Protein AF-A0A0F2NMW8-F1 (afdb_monomer)

Sequence (170 aa):
MRCPVLYQWEIFIDGELPPDRKMQMESHLRDCPSCSRLAAGLGKETELFSLSLAFTPVPPDLAVVISKRLAGARGGECLFGFFLAALGFAGMLGGLSEGWWPLFEKLRNIIQLFVGSDFALQFALSFYDLVLKLSDAAMTRDPVSPALAVLAVCVLWTQLKLQRGGRTYV

pLDDT: mean 72.0, std 15.82, range [35.34, 95.81]

Solvent-accessible surface area (backbone atoms only — not comparable to full-atom values): 10104 Å² total; pe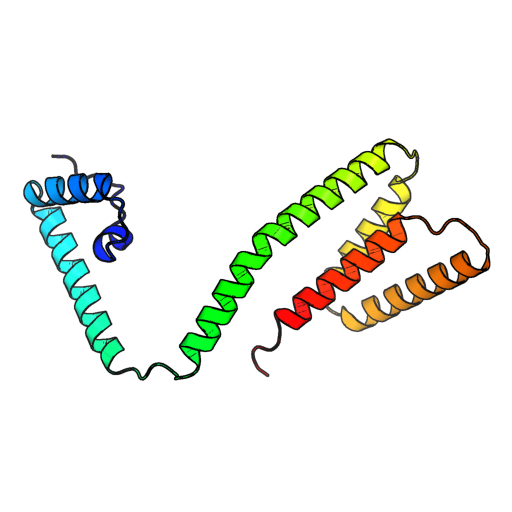r-residue (Å²): 133,84,79,74,91,79,70,61,55,68,43,52,74,74,63,70,45,57,70,74,59,42,54,53,49,55,52,47,38,75,76,30,70,69,58,35,53,49,52,53,50,53,51,50,52,53,50,52,49,52,60,63,49,69,76,54,84,75,62,87,60,49,64,59,53,51,51,53,49,55,57,52,55,68,54,46,61,61,53,51,51,51,50,54,51,52,50,51,52,51,51,58,57,52,76,75,48,96,73,54,68,71,54,53,54,53,50,49,54,52,58,59,57,70,77,48,96,65,51,71,63,55,48,52,53,52,50,49,54,49,51,50,54,52,52,51,33,61,71,70,69,50,83,71,56,68,66,58,58,51,50,52,50,54,53,54,47,53,52,54,51,47,64,75,71,62,84,79,81,133

Foldseek 3Di:
DDDDPDDPLVCLLVVNDPPVVVVVLVVVLVVDVVVVVVSVVVNVVVVVVCVVCVPPDDPPCVVVVVVVVVVVVVVVVVVVVVVVVVVVVVVVVVVVDDDCVVVVVVVVVVVVVCVDDPHPVVVVVVVVVLVVVVVVCVVVVNPPPVVSVVVVVVVVVVVVVCVVVDDDDD

Structure (mmCIF, N/CA/C/O backbone):
data_AF-A0A0F2NMW8-F1
#
_entry.id   AF-A0A0F2NMW8-F1
#
loop_
_atom_site.group_PDB
_atom_site.id
_atom_site.type_symbol
_atom_site.label_atom_id
_atom_site.label_alt_id
_atom_site.label_comp_id
_atom_site.label_asym_id
_atom_site.label_entity_id
_atom_site.label_seq_id
_atom_site.pdbx_PDB_ins_code
_atom_site.Cartn_x
_atom_site.Cartn_y
_atom_site.Cartn_z
_atom_site.occupancy
_atom_site.B_iso_or_equiv
_atom_site.auth_seq_id
_atom_site.auth_comp_id
_atom_site.auth_asym_id
_atom_site.auth_atom_id
_atom_site.pdbx_PDB_model_num
ATOM 1 N N . MET A 1 1 ? -31.605 9.527 10.996 1.00 60.56 1 MET A N 1
ATOM 2 C CA . MET A 1 1 ? -30.448 9.879 10.141 1.00 60.56 1 MET A CA 1
ATOM 3 C C . MET A 1 1 ? -30.041 8.647 9.345 1.00 60.56 1 MET A C 1
ATOM 5 O O . MET A 1 1 ? -30.049 7.564 9.916 1.00 60.56 1 MET A O 1
ATOM 9 N N . ARG A 1 2 ? -29.766 8.766 8.040 1.00 74.69 2 ARG A N 1
ATOM 10 C CA . ARG A 1 2 ? -29.255 7.635 7.244 1.00 74.69 2 ARG A CA 1
ATOM 11 C C . ARG A 1 2 ? -27.754 7.512 7.496 1.00 74.69 2 ARG A C 1
ATOM 13 O O . ARG A 1 2 ? -27.051 8.506 7.347 1.00 74.69 2 ARG A O 1
ATOM 20 N N . CYS A 1 3 ? -27.290 6.327 7.891 1.00 82.00 3 CYS A N 1
ATOM 21 C CA . CYS A 1 3 ? -25.860 6.047 7.993 1.00 82.00 3 CYS A CA 1
ATOM 22 C C . CYS A 1 3 ? -25.277 6.027 6.569 1.00 82.00 3 CYS A C 1
ATOM 24 O O . CYS A 1 3 ? -25.800 5.298 5.721 1.00 82.00 3 CYS A O 1
ATOM 26 N N . PRO A 1 4 ? -24.252 6.830 6.264 1.00 70.50 4 PRO A N 1
ATOM 27 C CA . PRO A 1 4 ? -23.560 6.774 4.986 1.00 70.50 4 PRO A CA 1
ATOM 28 C C . PRO A 1 4 ? -22.915 5.404 4.796 1.00 70.50 4 PRO A C 1
ATOM 30 O O . 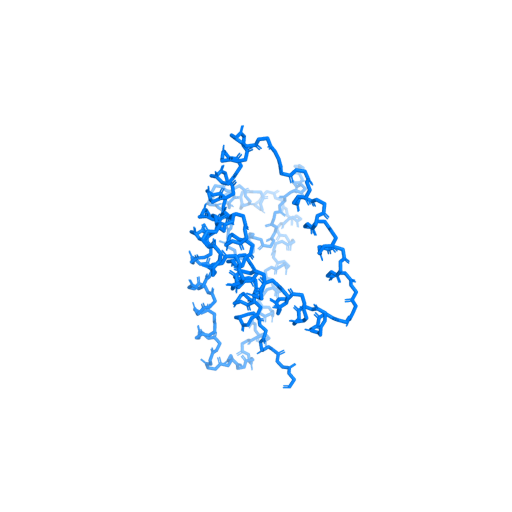PRO A 1 4 ? -22.157 4.935 5.638 1.00 70.50 4 PRO A O 1
ATOM 33 N N . VAL A 1 5 ? -23.205 4.772 3.662 1.00 70.31 5 VAL A N 1
ATOM 34 C CA . VAL A 1 5 ? -22.669 3.449 3.293 1.00 70.31 5 VAL A CA 1
ATOM 35 C C . VAL A 1 5 ? -21.157 3.509 2.991 1.00 70.31 5 VAL A C 1
ATOM 37 O O . VAL A 1 5 ? -20.495 2.484 2.928 1.00 70.31 5 VAL A O 1
ATOM 40 N N . LEU A 1 6 ? -20.593 4.713 2.825 1.00 66.00 6 LEU A N 1
ATOM 41 C CA . LEU A 1 6 ? -19.259 4.963 2.257 1.00 66.00 6 LEU A CA 1
ATOM 42 C C . LEU A 1 6 ? -18.220 5.470 3.262 1.00 66.00 6 LEU A C 1
ATOM 44 O O . LEU A 1 6 ? -17.261 6.144 2.883 1.00 66.00 6 LEU A O 1
ATOM 48 N N . TYR A 1 7 ? -18.395 5.188 4.547 1.00 70.75 7 TYR A N 1
ATOM 49 C CA . TYR A 1 7 ? -17.369 5.561 5.505 1.00 70.75 7 TYR A CA 1
ATOM 50 C C . TYR A 1 7 ? -16.180 4.602 5.421 1.00 70.75 7 TYR A C 1
ATOM 52 O O . TYR A 1 7 ? -16.288 3.414 5.710 1.00 70.75 7 TYR A O 1
ATOM 60 N N . GLN A 1 8 ? -15.047 5.151 4.977 1.00 87.00 8 GLN A N 1
ATOM 61 C CA . GLN A 1 8 ? -13.734 4.509 4.954 1.00 87.00 8 GLN A CA 1
ATOM 62 C C . GLN A 1 8 ? -13.223 4.380 6.396 1.00 87.00 8 GLN A C 1
ATOM 64 O O . GLN A 1 8 ? -12.379 5.159 6.834 1.00 87.00 8 GLN A O 1
ATOM 69 N N . TRP A 1 9 ? -13.816 3.457 7.159 1.00 89.56 9 TRP A N 1
ATOM 70 C CA . TRP A 1 9 ? -13.549 3.286 8.588 1.00 89.56 9 TRP A CA 1
ATOM 71 C C . TRP A 1 9 ? -12.073 3.037 8.876 1.00 89.56 9 TRP A C 1
ATOM 73 O O . TRP A 1 9 ? -11.543 3.673 9.774 1.00 89.56 9 TRP A O 1
ATOM 83 N N . GLU A 1 10 ? -11.415 2.203 8.073 1.00 88.62 10 GLU A N 1
ATOM 84 C CA . GLU A 1 10 ? -9.975 1.920 8.165 1.00 88.62 10 GLU A CA 1
ATOM 85 C C . GLU A 1 10 ? -9.160 3.224 8.152 1.00 88.62 10 GLU A C 1
ATOM 87 O O . GLU A 1 10 ? -8.490 3.560 9.120 1.00 88.62 10 GLU A O 1
ATOM 92 N N . ILE A 1 11 ? -9.373 4.057 7.130 1.00 91.31 11 ILE A N 1
ATOM 93 C CA . ILE A 1 11 ? -8.674 5.339 6.942 1.00 91.31 11 ILE A CA 1
ATOM 94 C C . ILE A 1 11 ? -8.985 6.336 8.073 1.00 91.31 11 ILE A C 1
ATOM 96 O O . ILE A 1 11 ? -8.141 7.145 8.459 1.00 91.31 11 ILE A O 1
ATOM 100 N N . PHE A 1 12 ? -10.207 6.313 8.614 1.00 92.62 12 PHE A N 1
ATOM 101 C CA . PHE A 1 12 ? -10.570 7.155 9.755 1.00 92.62 12 PHE A CA 1
ATOM 102 C C . PHE A 1 12 ? -9.888 6.706 11.052 1.00 92.62 12 PHE A C 1
ATOM 104 O O . PHE A 1 12 ? -9.382 7.558 11.782 1.00 92.62 12 PHE A O 1
ATOM 111 N N . ILE A 1 13 ? -9.866 5.401 11.327 1.00 93.31 13 ILE A N 1
ATOM 112 C CA . ILE A 1 13 ? -9.247 4.820 12.525 1.00 93.31 13 ILE A CA 1
ATOM 113 C C . ILE A 1 13 ? -7.724 4.992 12.486 1.00 93.31 13 ILE A C 1
ATOM 115 O O . ILE A 1 13 ? -7.138 5.349 13.506 1.00 93.31 13 ILE A O 1
ATOM 119 N N . ASP A 1 14 ? -7.109 4.866 11.309 1.00 91.38 14 ASP A N 1
ATOM 120 C CA . ASP A 1 14 ? -5.672 5.091 11.100 1.00 91.38 14 ASP A CA 1
ATOM 121 C C . ASP A 1 14 ? -5.286 6.585 11.134 1.00 91.38 14 ASP A C 1
ATOM 123 O O . ASP A 1 14 ? -4.108 6.941 11.139 1.00 91.38 14 ASP A O 1
ATOM 127 N N . GLY A 1 15 ? -6.271 7.491 11.188 1.00 92.94 15 GLY A N 1
ATOM 128 C CA . GLY A 1 15 ? -6.045 8.936 11.245 1.00 92.94 15 GLY A CA 1
ATOM 129 C C . GLY A 1 15 ? -5.605 9.562 9.916 1.00 92.94 15 GLY A C 1
ATOM 130 O O . GLY A 1 15 ? -5.199 10.723 9.897 1.00 92.94 15 GLY A O 1
ATOM 131 N N . GLU A 1 16 ? -5.725 8.831 8.809 1.00 94.38 16 GLU A N 1
ATOM 132 C CA . GLU A 1 16 ? -5.317 9.250 7.462 1.00 94.38 16 GLU A CA 1
ATOM 133 C C . GLU A 1 16 ? -6.412 10.024 6.707 1.00 94.38 16 GLU A C 1
ATOM 135 O O . GLU A 1 16 ? -6.221 10.489 5.580 1.00 94.38 16 GLU A O 1
ATOM 140 N N . LEU A 1 17 ? -7.589 10.182 7.316 1.00 93.00 17 LEU A N 1
ATOM 141 C CA . LEU A 1 17 ? -8.707 10.874 6.689 1.00 93.00 17 LEU A CA 1
ATOM 142 C C . LEU A 1 17 ? -8.407 12.385 6.547 1.00 93.00 17 LEU A C 1
ATOM 144 O O . LEU A 1 17 ? -8.026 13.025 7.533 1.00 93.00 17 LEU A O 1
ATOM 148 N N . PRO A 1 18 ? -8.648 13.003 5.371 1.00 93.50 18 PRO A N 1
ATOM 149 C CA . PRO A 1 18 ? -8.476 14.444 5.196 1.00 93.50 18 PRO A CA 1
ATOM 150 C C . PRO A 1 18 ? -9.285 15.262 6.222 1.00 93.50 18 PRO A C 1
ATOM 152 O O . PRO A 1 18 ? -10.404 14.852 6.555 1.00 93.50 18 PRO A O 1
ATOM 155 N N . PRO A 1 19 ? -8.795 16.436 6.676 1.00 94.12 19 PRO A N 1
ATOM 156 C CA . PRO A 1 19 ? -9.408 17.203 7.769 1.00 94.12 19 PRO A CA 1
ATOM 157 C C . PRO A 1 19 ? -10.910 17.475 7.597 1.00 94.12 19 PRO A C 1
ATOM 159 O O . PRO A 1 19 ? -11.687 17.261 8.528 1.00 94.12 19 PRO A O 1
ATOM 162 N N . ASP A 1 20 ? -11.339 17.853 6.391 1.00 92.62 20 ASP A N 1
ATOM 163 C CA . ASP A 1 20 ? -12.748 18.149 6.095 1.00 92.62 20 ASP A CA 1
ATOM 164 C C . ASP A 1 20 ? -13.646 16.918 6.273 1.00 92.62 20 ASP A C 1
ATOM 166 O O . ASP A 1 20 ? -14.746 16.994 6.824 1.00 92.62 20 ASP A O 1
ATOM 170 N N . ARG A 1 21 ? -13.164 15.748 5.838 1.00 91.56 21 ARG A N 1
ATOM 171 C CA . ARG A 1 21 ? -13.888 14.478 5.973 1.00 91.56 21 ARG A CA 1
ATOM 172 C C . ARG A 1 21 ? -13.860 13.971 7.409 1.00 91.56 21 ARG A C 1
ATOM 174 O O . ARG A 1 21 ? -14.850 13.397 7.860 1.00 91.56 21 ARG A O 1
ATOM 181 N N . LYS A 1 22 ? -12.762 14.211 8.132 1.00 94.00 22 LYS A N 1
ATOM 182 C CA . LYS A 1 22 ? -12.634 13.874 9.554 1.00 94.00 22 LYS A CA 1
ATOM 183 C C . LYS A 1 22 ? -13.682 14.615 10.374 1.00 94.00 22 LYS A C 1
ATOM 185 O O . LYS A 1 22 ? -14.416 13.979 11.123 1.00 94.00 22 LYS A O 1
ATOM 190 N N . MET A 1 23 ? -13.844 15.916 10.143 1.00 93.88 23 MET A N 1
ATOM 191 C CA . MET A 1 23 ? -14.857 16.721 10.827 1.00 93.88 23 MET A CA 1
ATOM 192 C C . MET A 1 23 ? -16.286 16.235 10.537 1.00 93.88 23 MET A C 1
ATOM 194 O O . MET A 1 23 ? -17.111 16.157 11.449 1.00 93.88 23 MET A O 1
ATOM 198 N N . GLN A 1 24 ? -16.583 15.863 9.287 1.00 92.31 24 GLN A N 1
ATOM 199 C CA . GLN A 1 24 ? -17.886 15.295 8.917 1.00 92.31 24 GLN A CA 1
ATOM 200 C C . GLN A 1 24 ? -18.152 13.955 9.614 1.00 92.31 24 GLN A C 1
ATOM 202 O O . GLN A 1 24 ? -19.253 13.740 10.122 1.00 92.31 24 GLN A O 1
ATOM 207 N N . MET A 1 25 ? -17.149 13.072 9.667 1.00 92.81 25 MET A N 1
ATOM 208 C CA . MET A 1 25 ? -17.237 11.798 10.380 1.00 92.81 25 MET A CA 1
ATOM 209 C C . MET A 1 25 ? -17.473 12.021 11.874 1.00 92.81 25 MET A C 1
ATOM 211 O O . MET A 1 25 ? -18.414 11.472 12.435 1.00 92.81 25 MET A O 1
ATOM 215 N N . GLU A 1 26 ? -16.665 12.860 12.518 1.00 94.12 26 GLU A N 1
ATOM 216 C CA . GLU A 1 26 ? -16.796 13.161 13.945 1.00 94.12 26 GLU A CA 1
ATOM 217 C C . GLU A 1 26 ? -18.162 13.766 14.272 1.00 94.12 26 GLU A C 1
ATOM 219 O O . GLU A 1 26 ? -18.775 13.401 15.275 1.00 94.12 26 GLU A O 1
ATOM 224 N N . SER A 1 27 ? -18.683 14.643 13.408 1.00 94.69 27 SER A N 1
ATOM 225 C CA . SER A 1 27 ? -20.040 15.163 13.565 1.00 94.69 27 SER A CA 1
ATOM 226 C C . SER A 1 27 ? -21.085 14.058 13.480 1.00 94.69 27 SER A C 1
ATOM 228 O O . SER A 1 27 ? -21.958 13.986 14.337 1.00 94.69 27 SER A O 1
ATOM 230 N N . HIS A 1 28 ? -20.970 13.157 12.505 1.00 93.06 28 HIS A N 1
ATOM 231 C CA . HIS A 1 28 ? -21.875 12.020 12.388 1.00 93.06 28 HIS A CA 1
ATOM 232 C C . HIS A 1 28 ? -21.815 11.089 13.610 1.00 93.06 28 HIS A C 1
ATOM 234 O O . HIS A 1 28 ? -22.852 10.629 14.084 1.00 93.06 28 HIS A O 1
ATOM 240 N N . LEU A 1 29 ? -20.619 10.830 14.148 1.00 94.38 29 LEU A N 1
ATOM 241 C CA . LEU A 1 29 ? -20.425 9.977 15.324 1.00 94.38 29 LEU A CA 1
ATOM 242 C C . LEU A 1 29 ? -21.058 10.558 16.594 1.00 94.38 29 LEU A C 1
ATOM 244 O O . LEU A 1 29 ? -21.482 9.785 17.451 1.00 94.38 29 LEU A O 1
ATOM 248 N N . ARG A 1 30 ? -21.164 11.890 16.709 1.00 95.81 30 ARG A N 1
ATOM 249 C CA . ARG A 1 30 ? -21.905 12.541 17.804 1.00 95.81 30 ARG A CA 1
ATOM 250 C C . ARG A 1 30 ? -23.407 12.272 17.723 1.00 95.81 30 ARG A C 1
ATOM 252 O O . ARG A 1 30 ? -24.041 12.065 18.752 1.00 95.81 30 ARG A O 1
ATOM 259 N N . ASP A 1 31 ? -23.948 12.221 16.510 1.00 94.94 31 ASP A N 1
ATOM 260 C CA . ASP A 1 31 ? -25.391 12.119 16.284 1.00 94.94 31 ASP A CA 1
ATOM 261 C C . ASP A 1 31 ? -25.886 10.673 16.078 1.00 94.94 31 ASP A C 1
ATOM 263 O O . ASP A 1 31 ? -27.088 10.400 16.141 1.00 94.94 31 ASP A O 1
ATOM 267 N N . CYS A 1 32 ? -24.980 9.722 15.822 1.00 95.12 32 CYS A N 1
ATOM 268 C CA . CYS A 1 32 ? -25.308 8.336 15.489 1.00 95.12 32 CYS A CA 1
ATOM 269 C C . CYS A 1 32 ? -24.673 7.319 16.465 1.00 95.12 32 CYS A C 1
ATOM 271 O O . CYS A 1 32 ? -23.542 6.865 16.255 1.00 95.12 32 CYS A O 1
ATOM 273 N N . PRO A 1 33 ? -25.415 6.856 17.494 1.00 94.75 33 PRO A N 1
ATOM 274 C CA . PRO A 1 33 ? -24.895 5.925 18.502 1.00 94.75 33 PRO A CA 1
ATOM 275 C C . PRO A 1 33 ? -24.460 4.556 17.958 1.00 94.75 33 PRO A C 1
ATOM 277 O O . PRO A 1 33 ? -23.612 3.890 18.553 1.00 94.75 33 PRO A O 1
ATOM 280 N N . SER A 1 34 ? -25.045 4.085 16.851 1.00 93.62 34 SER A N 1
AT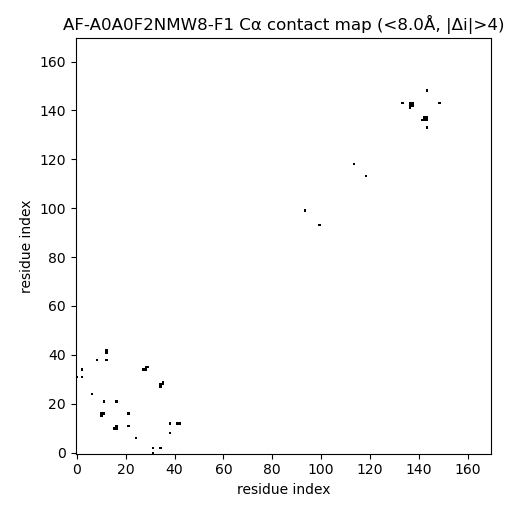OM 281 C CA . SER A 1 34 ? -24.627 2.830 16.210 1.00 93.62 34 SER A CA 1
ATOM 282 C C . SER A 1 34 ? -23.238 2.954 15.591 1.00 93.62 34 SER A C 1
ATOM 284 O O . SER A 1 34 ? -22.393 2.097 15.831 1.00 93.62 34 SER A O 1
ATOM 286 N N . CYS A 1 35 ? -22.984 4.037 14.856 1.00 94.12 35 CYS A N 1
ATOM 287 C CA . CYS A 1 35 ? -21.684 4.302 14.247 1.00 94.12 35 CYS A CA 1
ATOM 288 C C . CYS A 1 35 ? -20.621 4.640 15.300 1.00 94.12 35 CYS A C 1
ATOM 290 O O . CYS A 1 35 ? -19.490 4.188 15.176 1.00 94.12 35 CYS A O 1
ATOM 292 N N . SER A 1 36 ? -20.996 5.337 16.378 1.00 94.94 36 SER A N 1
ATOM 293 C CA . SER A 1 36 ? -20.118 5.579 17.531 1.00 94.94 36 SER A CA 1
ATOM 294 C C . SER A 1 36 ? -19.635 4.277 18.182 1.00 94.94 36 SER A C 1
ATOM 296 O O . SER A 1 36 ? -18.435 4.085 18.372 1.00 94.94 36 SER A O 1
ATOM 298 N N . ARG A 1 37 ? -20.547 3.328 18.441 1.00 95.62 37 ARG A N 1
ATOM 299 C CA . ARG A 1 37 ? -20.179 2.007 18.979 1.00 95.62 37 ARG A CA 1
ATOM 300 C C . ARG A 1 37 ? -19.301 1.203 18.023 1.00 95.62 37 ARG A C 1
ATOM 302 O O . ARG A 1 37 ? -18.373 0.550 18.486 1.00 95.62 37 ARG A O 1
ATOM 309 N N . LEU A 1 38 ? -19.578 1.261 16.719 1.00 93.62 38 LEU A N 1
ATOM 310 C CA . LEU A 1 38 ? -18.748 0.608 15.706 1.00 93.62 38 LEU A CA 1
ATOM 311 C C . LEU A 1 38 ? -17.323 1.182 15.702 1.00 93.62 38 LEU A C 1
ATOM 313 O O . LEU A 1 38 ? -16.368 0.420 15.796 1.00 93.62 38 LEU A O 1
ATOM 317 N N . ALA A 1 39 ? -17.183 2.510 15.665 1.00 94.00 39 ALA A N 1
ATOM 318 C CA . ALA A 1 39 ? -15.885 3.183 15.689 1.00 94.00 39 ALA A CA 1
ATOM 319 C C . ALA A 1 39 ? -15.091 2.864 16.966 1.00 94.00 39 ALA A C 1
ATOM 321 O O . ALA A 1 39 ? -13.897 2.591 16.897 1.00 94.00 39 ALA A O 1
ATOM 322 N N . ALA A 1 40 ? -15.757 2.833 18.125 1.00 95.19 40 ALA A N 1
ATOM 323 C CA . ALA A 1 40 ? -15.133 2.431 19.384 1.00 95.19 40 ALA A CA 1
ATOM 324 C C . ALA A 1 40 ? -14.676 0.960 19.373 1.00 95.19 40 ALA A C 1
ATOM 326 O O . ALA A 1 40 ? -13.614 0.645 19.905 1.00 95.19 40 ALA A O 1
ATOM 327 N N . GLY A 1 41 ? -15.458 0.066 18.757 1.00 95.56 41 GLY A N 1
ATOM 328 C CA . GLY A 1 41 ? -15.089 -1.339 18.569 1.00 95.56 41 GLY A CA 1
ATOM 329 C C . GLY A 1 41 ? -13.826 -1.493 17.724 1.00 95.56 41 GLY A C 1
ATOM 330 O O . GLY A 1 41 ? -12.870 -2.114 18.178 1.00 95.56 41 GLY A O 1
ATOM 331 N N . LEU A 1 42 ? -13.792 -0.848 16.555 1.00 94.31 42 LEU A N 1
ATOM 332 C CA . LEU A 1 42 ? -12.628 -0.858 15.664 1.00 94.31 42 LEU A CA 1
ATOM 333 C C . LEU A 1 42 ? -11.388 -0.248 16.332 1.00 94.31 42 LEU A C 1
ATOM 335 O O . LEU A 1 42 ? -10.309 -0.822 16.260 1.00 94.31 42 LEU A O 1
ATOM 339 N N . GLY A 1 43 ? -11.541 0.867 17.055 1.00 93.69 43 GLY A N 1
ATOM 340 C CA . GLY A 1 43 ? -10.433 1.475 17.798 1.00 93.69 43 GLY A CA 1
ATOM 341 C C . GLY A 1 43 ? -9.835 0.534 18.850 1.00 93.69 43 GLY A C 1
ATOM 342 O O . GLY A 1 43 ? -8.616 0.456 18.989 1.00 93.69 43 GLY A O 1
ATOM 343 N N . LYS A 1 44 ? -10.679 -0.238 19.545 1.00 95.44 44 LYS A N 1
ATOM 344 C CA . LYS A 1 44 ? -10.227 -1.249 20.509 1.00 95.44 44 LYS A CA 1
ATOM 345 C C . LYS A 1 44 ? -9.515 -2.424 19.833 1.00 95.44 44 LYS A C 1
ATOM 347 O O . LYS A 1 44 ? -8.549 -2.943 20.384 1.00 95.44 44 LYS A O 1
ATOM 352 N N . GLU A 1 45 ? -9.972 -2.856 18.661 1.00 94.62 45 GLU A N 1
ATOM 353 C CA . GLU A 1 45 ? -9.282 -3.887 17.875 1.00 94.62 45 GLU A CA 1
ATOM 354 C C . GLU A 1 45 ? -7.885 -3.416 17.451 1.00 94.62 45 GLU A C 1
ATOM 356 O O . GLU A 1 45 ? -6.909 -4.133 17.672 1.00 94.62 45 GLU A O 1
ATOM 361 N N . THR A 1 46 ? -7.760 -2.185 16.946 1.00 92.81 46 THR A N 1
ATOM 362 C CA . THR A 1 46 ? -6.464 -1.576 16.605 1.00 92.81 46 THR A CA 1
ATOM 363 C C . THR A 1 46 ? -5.547 -1.460 17.824 1.00 92.81 46 THR A C 1
ATOM 365 O O . THR A 1 46 ? -4.355 -1.760 17.730 1.00 92.81 46 THR A O 1
ATOM 368 N N . GLU A 1 47 ? -6.086 -1.098 18.991 1.00 92.69 47 GLU A N 1
ATOM 369 C CA . GLU A 1 47 ? -5.330 -1.071 20.247 1.00 92.69 47 GLU A CA 1
ATOM 370 C C . GLU A 1 47 ? -4.789 -2.467 20.598 1.00 92.69 47 GLU A C 1
ATOM 372 O O . GLU A 1 47 ? -3.591 -2.621 20.840 1.00 92.69 47 GLU A O 1
ATOM 377 N N . LEU A 1 48 ? -5.627 -3.507 20.542 1.00 93.06 48 LEU A N 1
ATOM 378 C CA . LEU A 1 48 ? -5.204 -4.889 20.7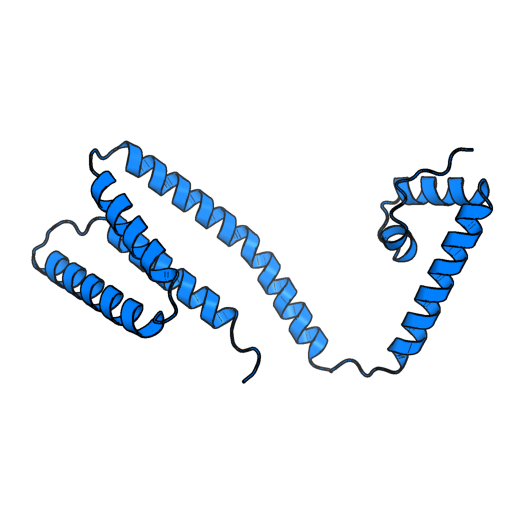99 1.00 93.06 48 LEU A CA 1
ATOM 379 C C . LEU A 1 48 ? -4.128 -5.358 19.815 1.00 93.06 48 LEU A C 1
ATOM 381 O O . LEU A 1 48 ? -3.152 -5.985 20.235 1.00 93.06 48 LEU A O 1
ATOM 385 N N . PHE A 1 49 ? -4.259 -5.024 18.529 1.00 90.12 49 PHE A N 1
ATOM 386 C CA . PHE A 1 49 ? -3.226 -5.321 17.541 1.00 90.12 49 PHE A CA 1
ATOM 387 C C . PHE A 1 49 ? -1.919 -4.608 17.869 1.00 90.12 49 PHE A C 1
ATOM 389 O O . PHE A 1 49 ? -0.875 -5.259 17.898 1.00 90.12 49 PHE A O 1
ATOM 396 N N . SER A 1 50 ? -1.962 -3.316 18.194 1.00 89.25 50 SER A N 1
ATOM 397 C CA . SER A 1 50 ? -0.757 -2.563 18.549 1.00 89.25 50 SER A CA 1
ATOM 398 C C . SER A 1 50 ? -0.057 -3.136 19.786 1.00 89.25 50 SER A C 1
ATOM 400 O O . SER A 1 50 ? 1.161 -3.307 19.771 1.00 89.25 50 SER A O 1
ATOM 402 N N . LEU A 1 51 ? -0.813 -3.547 20.809 1.00 91.81 51 LEU A N 1
ATOM 403 C CA . LEU A 1 51 ? -0.281 -4.221 21.995 1.00 91.81 51 LEU A CA 1
ATOM 404 C C . LEU A 1 51 ? 0.324 -5.591 21.664 1.00 91.81 51 LEU A C 1
ATOM 406 O O . LEU A 1 51 ? 1.389 -5.928 22.175 1.00 91.81 51 LEU A O 1
ATOM 410 N N . SER A 1 52 ? -0.318 -6.375 20.793 1.00 90.06 52 SER A N 1
ATOM 411 C CA . SER A 1 52 ? 0.210 -7.679 20.368 1.00 90.06 52 SER A CA 1
ATOM 412 C C . SER A 1 52 ? 1.503 -7.547 19.555 1.00 90.06 52 SER A C 1
ATOM 414 O O . SER A 1 52 ? 2.425 -8.349 19.703 1.00 90.06 52 SER A O 1
ATOM 416 N N . LEU A 1 53 ? 1.600 -6.493 18.742 1.00 87.94 53 LEU A N 1
ATOM 417 C CA . LEU A 1 53 ? 2.760 -6.206 17.906 1.00 87.94 53 LEU A CA 1
ATOM 418 C C . LEU A 1 53 ? 3.895 -5.547 18.693 1.00 87.94 53 LEU A C 1
ATOM 420 O O . LEU A 1 53 ? 5.049 -5.704 18.305 1.00 87.94 53 LEU A O 1
ATOM 424 N N . ALA A 1 54 ? 3.607 -4.882 19.817 1.00 87.38 54 ALA A N 1
ATOM 425 C CA . ALA A 1 54 ? 4.616 -4.232 20.657 1.00 87.38 54 ALA A CA 1
ATOM 426 C C . ALA A 1 54 ? 5.706 -5.199 21.156 1.00 87.38 54 ALA A C 1
ATOM 428 O O . ALA A 1 54 ? 6.840 -4.785 21.390 1.00 87.38 54 ALA A O 1
ATOM 429 N N . PHE A 1 55 ? 5.385 -6.490 21.282 1.00 84.56 55 PHE A N 1
ATOM 430 C CA . PHE A 1 55 ? 6.331 -7.533 21.695 1.00 84.56 55 PHE A CA 1
ATOM 431 C C . PHE A 1 55 ? 7.046 -8.224 20.529 1.00 84.56 55 PHE A C 1
ATOM 433 O O . PHE A 1 55 ? 7.880 -9.100 20.755 1.00 84.56 55 PHE A O 1
ATOM 440 N N . THR A 1 56 ? 6.741 -7.851 19.286 1.00 82.19 56 THR A N 1
ATOM 441 C CA . THR A 1 56 ? 7.412 -8.399 18.108 1.00 82.19 56 THR A CA 1
ATOM 442 C C . THR A 1 56 ? 8.648 -7.546 17.814 1.00 82.19 56 THR A C 1
ATOM 444 O O . THR A 1 56 ? 8.502 -6.393 17.403 1.00 82.19 56 THR A O 1
ATOM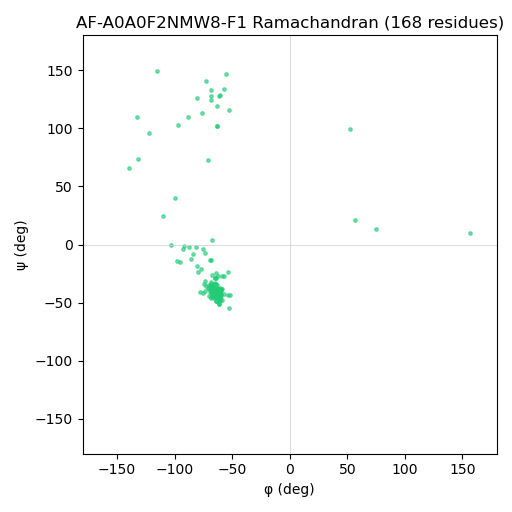 447 N N . PRO A 1 57 ? 9.877 -8.060 18.017 1.00 79.19 57 PRO A N 1
ATOM 448 C CA . PRO A 1 57 ? 11.079 -7.291 17.738 1.00 79.19 57 PRO A CA 1
ATOM 449 C C . PRO A 1 57 ? 11.146 -6.967 16.243 1.00 79.19 57 PRO A C 1
ATOM 451 O O . PRO A 1 57 ? 11.194 -7.860 15.395 1.00 79.19 57 PRO A O 1
ATOM 454 N N . VAL A 1 58 ? 11.149 -5.675 15.920 1.00 81.62 58 VAL A N 1
ATOM 455 C CA . VAL A 1 58 ? 11.354 -5.211 14.547 1.00 81.62 58 VAL A CA 1
ATOM 456 C C . VAL A 1 58 ? 12.805 -5.514 14.156 1.00 81.62 58 VAL A C 1
ATOM 458 O O . VAL A 1 58 ? 13.717 -5.124 14.891 1.00 81.62 58 VAL A O 1
ATOM 461 N N . PRO A 1 59 ? 13.061 -6.186 13.017 1.00 85.69 59 PRO A N 1
ATOM 462 C CA . PRO A 1 59 ? 14.421 -6.437 12.564 1.00 85.69 59 PRO A CA 1
ATOM 463 C C . PRO A 1 59 ? 15.181 -5.110 12.406 1.00 85.69 59 PRO A C 1
ATOM 465 O O . PRO A 1 59 ? 14.639 -4.187 11.789 1.00 85.69 59 PRO A O 1
ATOM 468 N N . PRO A 1 60 ? 16.429 -4.997 12.897 1.00 80.00 60 PRO A N 1
ATOM 469 C CA . PRO A 1 60 ? 17.190 -3.744 12.845 1.00 80.00 60 PRO A CA 1
ATOM 470 C C . PRO A 1 60 ? 17.394 -3.236 11.408 1.00 80.00 60 PRO A C 1
ATOM 472 O O . PRO A 1 60 ? 17.452 -2.031 11.171 1.00 80.00 60 PRO A O 1
ATOM 475 N N . ASP A 1 61 ? 17.400 -4.146 10.430 1.00 89.06 61 ASP A N 1
ATOM 476 C CA . ASP A 1 61 ? 17.580 -3.823 9.013 1.00 89.06 61 ASP A CA 1
ATOM 477 C C . ASP A 1 61 ? 16.288 -3.394 8.300 1.00 89.06 61 ASP A C 1
ATOM 479 O O . ASP A 1 61 ? 16.330 -2.934 7.155 1.00 89.06 61 ASP A O 1
ATOM 483 N N . LEU A 1 62 ? 15.119 -3.512 8.941 1.00 86.81 62 LEU A N 1
ATOM 484 C CA . LEU A 1 62 ? 13.837 -3.248 8.283 1.00 86.81 62 LEU A CA 1
ATOM 485 C C . LEU A 1 62 ? 13.710 -1.778 7.863 1.00 86.81 62 LEU A C 1
ATOM 487 O O . LEU A 1 62 ? 13.251 -1.490 6.757 1.00 86.81 62 LEU A O 1
ATOM 491 N N . ALA A 1 63 ? 14.184 -0.846 8.692 1.00 81.94 63 ALA A N 1
ATOM 492 C CA . ALA A 1 63 ? 14.190 0.580 8.365 1.00 81.94 63 ALA A CA 1
ATOM 493 C C . ALA A 1 63 ? 15.052 0.885 7.124 1.00 81.94 63 ALA A C 1
ATOM 495 O O . ALA A 1 63 ? 14.666 1.683 6.263 1.00 81.94 63 ALA A O 1
ATOM 496 N N . VAL A 1 64 ? 16.193 0.201 6.982 1.00 85.12 64 VAL A N 1
ATOM 497 C CA . VAL A 1 64 ? 17.080 0.321 5.813 1.00 85.12 64 VAL A CA 1
ATOM 498 C C . VAL A 1 64 ? 16.407 -0.254 4.563 1.00 85.12 64 VAL A C 1
ATOM 500 O O . VAL A 1 64 ? 16.458 0.347 3.490 1.00 85.12 64 VAL A O 1
ATOM 503 N N . VAL A 1 65 ? 15.709 -1.385 4.684 1.00 86.31 65 VAL A N 1
ATOM 504 C CA . VAL A 1 65 ? 14.959 -1.983 3.569 1.00 86.31 65 VAL A CA 1
ATOM 505 C C . VAL A 1 65 ? 13.801 -1.083 3.125 1.00 86.31 65 VAL A C 1
ATOM 507 O O . VAL A 1 65 ? 13.634 -0.857 1.924 1.00 86.31 65 VAL A O 1
ATOM 510 N N . ILE A 1 66 ? 13.020 -0.541 4.065 1.00 85.25 66 ILE A N 1
ATOM 511 C CA . ILE A 1 66 ? 11.879 0.338 3.770 1.00 85.25 66 ILE A CA 1
ATOM 512 C C . ILE A 1 66 ? 12.361 1.632 3.107 1.00 85.25 66 ILE A C 1
ATOM 514 O O . ILE A 1 66 ? 11.860 1.995 2.043 1.00 85.25 66 ILE A O 1
ATOM 518 N N . SER A 1 67 ? 13.373 2.295 3.672 1.00 81.62 67 SER A N 1
ATOM 519 C CA . SER A 1 67 ? 13.938 3.528 3.101 1.00 81.62 67 SER A CA 1
ATOM 520 C C . SER A 1 67 ? 14.510 3.310 1.699 1.00 81.62 67 SER A C 1
ATOM 522 O O . SER A 1 67 ? 14.232 4.098 0.793 1.00 81.62 67 SER A O 1
ATOM 524 N N . LYS A 1 68 ? 15.219 2.198 1.466 1.00 84.00 68 LYS A N 1
ATOM 525 C CA . LYS A 1 68 ? 15.728 1.832 0.137 1.00 84.00 68 LYS A CA 1
ATOM 526 C C . LYS A 1 68 ? 14.601 1.606 -0.874 1.00 84.00 68 LYS A C 1
ATOM 528 O O . LYS A 1 68 ? 14.723 2.025 -2.025 1.00 84.00 68 LYS A O 1
ATOM 533 N N . ARG A 1 69 ? 13.493 0.978 -0.462 1.00 78.19 69 ARG A N 1
ATOM 534 C CA . ARG A 1 69 ? 12.312 0.776 -1.320 1.00 78.19 69 ARG A CA 1
ATOM 535 C C . ARG A 1 69 ? 11.604 2.089 -1.643 1.00 78.19 69 ARG A C 1
ATOM 537 O O . ARG A 1 69 ? 11.294 2.322 -2.807 1.00 78.19 69 ARG A O 1
ATOM 544 N N . LEU A 1 70 ? 11.405 2.961 -0.657 1.00 78.31 70 LEU A N 1
ATOM 545 C CA . LEU A 1 70 ? 10.775 4.269 -0.860 1.00 78.31 70 LEU A CA 1
ATOM 546 C C . LEU A 1 70 ? 11.624 5.184 -1.755 1.00 78.31 70 LEU A C 1
ATOM 548 O O . LEU A 1 70 ? 11.087 5.857 -2.636 1.00 78.31 70 LEU A O 1
ATOM 552 N N . ALA A 1 71 ? 12.951 5.161 -1.593 1.00 77.44 71 ALA A N 1
ATOM 553 C CA . ALA A 1 71 ? 13.875 5.874 -2.473 1.00 77.44 71 ALA A CA 1
ATOM 554 C C . ALA A 1 71 ? 13.835 5.331 -3.914 1.00 77.44 71 ALA A C 1
ATOM 556 O O . ALA A 1 71 ? 13.829 6.107 -4.868 1.00 77.44 71 ALA A O 1
ATOM 557 N N . GLY A 1 72 ? 13.751 4.006 -4.082 1.00 70.06 72 GLY A N 1
ATOM 558 C CA . GLY A 1 72 ? 13.599 3.370 -5.393 1.00 70.06 72 GLY A CA 1
ATOM 559 C C . GLY A 1 72 ? 12.259 3.672 -6.072 1.00 70.06 72 GLY A C 1
ATOM 560 O O . GLY A 1 72 ? 12.228 3.892 -7.282 1.00 70.06 72 GLY A O 1
ATOM 561 N N . ALA A 1 73 ? 11.165 3.737 -5.308 1.00 64.69 73 ALA A N 1
ATOM 562 C CA . ALA A 1 73 ? 9.831 4.037 -5.825 1.00 64.69 73 ALA A CA 1
ATOM 563 C C . ALA A 1 73 ? 9.734 5.466 -6.386 1.00 64.69 73 ALA A C 1
ATOM 565 O O . ALA A 1 73 ? 9.225 5.650 -7.489 1.00 64.69 73 ALA A O 1
ATOM 566 N N . ARG A 1 74 ? 10.324 6.460 -5.703 1.00 59.12 74 ARG A N 1
ATOM 567 C CA . ARG A 1 74 ? 10.381 7.852 -6.197 1.00 59.12 74 ARG A CA 1
ATOM 568 C C . ARG A 1 74 ? 11.196 8.020 -7.485 1.00 59.12 74 ARG A C 1
ATOM 570 O O . ARG A 1 74 ? 10.952 8.952 -8.240 1.00 59.12 74 ARG A O 1
ATOM 577 N N . GLY A 1 75 ? 12.139 7.120 -7.772 1.00 56.12 75 GLY A N 1
ATOM 578 C CA . GLY A 1 75 ? 12.895 7.129 -9.031 1.00 56.12 75 GLY A CA 1
ATOM 579 C C . GLY A 1 75 ? 12.154 6.505 -10.224 1.00 56.12 75 GLY A C 1
ATOM 580 O O . GLY A 1 75 ? 12.526 6.748 -11.372 1.00 56.12 75 GLY A O 1
ATOM 581 N N . GLY A 1 76 ? 11.113 5.703 -9.976 1.00 53.75 76 GLY A N 1
ATOM 582 C CA . GLY A 1 76 ? 10.377 4.975 -11.016 1.00 53.75 76 GLY A CA 1
ATOM 583 C C . GLY A 1 76 ? 9.460 5.857 -11.866 1.00 53.75 76 GLY A C 1
ATOM 584 O O . GLY A 1 76 ? 9.298 5.594 -13.058 1.00 53.75 76 GLY A O 1
ATOM 585 N N . GLU A 1 77 ? 8.914 6.927 -11.288 1.00 55.97 77 GLU A N 1
ATOM 586 C CA . GLU A 1 77 ? 7.980 7.834 -11.972 1.00 55.97 77 GLU A CA 1
ATOM 587 C C . GLU A 1 77 ? 8.660 8.606 -13.112 1.00 55.97 77 GLU A C 1
ATOM 589 O O . GLU A 1 77 ? 8.097 8.751 -14.198 1.00 55.97 77 GLU A O 1
ATOM 594 N N . CYS A 1 78 ? 9.922 9.000 -12.921 1.00 54.97 78 CYS A N 1
ATOM 595 C CA . CYS A 1 78 ? 10.700 9.684 -13.955 1.00 54.97 78 CYS A CA 1
ATOM 596 C C . CYS A 1 78 ? 11.055 8.737 -15.121 1.00 54.97 78 CYS A C 1
ATOM 598 O O . CYS A 1 78 ? 10.969 9.108 -16.291 1.00 54.97 78 CYS A O 1
ATOM 600 N N . LEU A 1 79 ? 11.372 7.472 -14.821 1.00 58.19 79 LEU A N 1
ATOM 601 C CA . LEU A 1 79 ? 11.696 6.459 -15.833 1.00 58.19 79 LEU A CA 1
ATOM 602 C C . LEU A 1 79 ? 10.482 6.031 -16.668 1.00 58.19 79 LEU A C 1
ATOM 604 O O . LEU A 1 79 ? 10.623 5.784 -17.866 1.00 58.19 79 LEU A O 1
ATOM 608 N N . PHE A 1 80 ? 9.292 5.970 -16.067 1.00 57.28 80 PHE A N 1
ATOM 609 C CA . PHE A 1 80 ? 8.057 5.690 -16.803 1.00 57.28 80 PHE A CA 1
ATOM 610 C C . PHE A 1 80 ? 7.703 6.831 -17.769 1.00 57.28 80 PHE A C 1
ATOM 612 O O . PHE A 1 80 ? 7.330 6.572 -18.914 1.00 57.28 80 PHE A O 1
ATOM 619 N N . GLY A 1 81 ? 7.918 8.085 -17.354 1.00 64.38 81 GLY A N 1
ATOM 620 C CA . GLY A 1 81 ? 7.782 9.256 -18.225 1.00 64.38 81 GLY A CA 1
ATOM 621 C C . GLY A 1 81 ? 8.731 9.217 -19.428 1.00 64.38 81 GLY A C 1
ATOM 622 O O . GLY A 1 81 ? 8.293 9.405 -20.563 1.00 64.38 81 GLY A O 1
ATOM 623 N N . PHE A 1 82 ? 10.007 8.880 -19.212 1.00 65.44 82 PHE A N 1
ATOM 624 C CA . PHE A 1 82 ? 10.976 8.701 -20.302 1.00 65.44 82 PHE A CA 1
ATOM 625 C C . PHE A 1 82 ? 10.592 7.568 -21.260 1.00 65.44 82 PHE A C 1
ATOM 627 O O . PHE A 1 82 ? 10.760 7.707 -22.470 1.00 65.44 82 PHE A O 1
ATOM 634 N N . PHE A 1 83 ? 10.052 6.461 -20.747 1.00 64.12 83 PHE A N 1
ATOM 635 C CA . PHE A 1 83 ? 9.620 5.335 -21.574 1.00 64.12 83 PHE A CA 1
ATOM 636 C C . PHE A 1 83 ? 8.433 5.700 -22.475 1.00 64.12 83 PHE A C 1
ATOM 638 O O . PHE A 1 83 ? 8.455 5.394 -23.666 1.00 64.12 83 PHE A O 1
ATOM 645 N N . LEU A 1 84 ? 7.432 6.404 -21.940 1.00 70.25 84 LEU A N 1
ATOM 646 C CA . LEU A 1 84 ? 6.303 6.900 -22.731 1.00 70.25 84 LEU A CA 1
ATOM 647 C C . LEU A 1 84 ? 6.746 7.928 -23.778 1.00 70.25 84 LEU A C 1
ATOM 649 O O . LEU A 1 84 ? 6.285 7.873 -24.917 1.00 70.25 84 LEU A O 1
ATOM 653 N N . ALA A 1 85 ? 7.683 8.813 -23.429 1.00 70.19 85 ALA A N 1
ATOM 654 C CA . ALA A 1 85 ? 8.263 9.761 -24.376 1.00 70.19 85 ALA A CA 1
ATOM 655 C C . ALA A 1 85 ? 9.040 9.050 -25.500 1.00 70.19 85 ALA A C 1
ATOM 657 O O . ALA A 1 85 ? 8.882 9.394 -26.671 1.00 70.19 85 ALA A O 1
ATOM 658 N N . ALA A 1 86 ? 9.820 8.015 -25.173 1.00 69.12 86 ALA A N 1
ATOM 659 C CA . ALA A 1 86 ? 10.550 7.213 -26.153 1.00 69.12 86 ALA A CA 1
ATOM 660 C C . ALA A 1 86 ? 9.611 6.415 -27.076 1.00 69.12 86 ALA A C 1
ATOM 662 O O . ALA A 1 86 ? 9.854 6.345 -28.279 1.00 69.12 86 ALA A O 1
ATOM 663 N N . LEU A 1 87 ? 8.513 5.865 -26.546 1.00 68.62 87 LEU A N 1
ATOM 664 C CA . LEU A 1 87 ? 7.466 5.201 -27.332 1.00 68.62 87 LEU A CA 1
ATOM 665 C C . LEU A 1 87 ? 6.742 6.172 -28.267 1.00 68.62 87 LEU A C 1
ATOM 667 O O . LEU A 1 87 ? 6.516 5.841 -29.428 1.00 68.62 87 LEU A O 1
ATOM 671 N N . GLY A 1 88 ? 6.423 7.377 -27.788 1.00 68.12 88 GLY A N 1
ATOM 672 C CA . GLY A 1 88 ? 5.842 8.436 -28.614 1.00 68.12 88 GLY A CA 1
ATOM 673 C C . GLY A 1 88 ? 6.777 8.859 -29.748 1.00 68.12 88 GLY A C 1
ATOM 674 O O . GLY A 1 88 ? 6.348 8.972 -30.895 1.00 68.12 88 GLY A O 1
ATOM 675 N N . PHE A 1 89 ? 8.071 9.006 -29.457 1.00 69.31 89 PHE A N 1
ATOM 676 C CA . PHE A 1 89 ? 9.086 9.343 -30.456 1.00 69.31 89 PHE A CA 1
ATOM 677 C C . PHE A 1 89 ? 9.293 8.220 -31.486 1.00 69.31 89 PHE A C 1
ATOM 679 O O . PHE A 1 89 ? 9.352 8.483 -32.687 1.00 69.31 89 PHE A O 1
ATOM 686 N N . ALA A 1 90 ? 9.321 6.959 -31.045 1.00 62.53 90 ALA A N 1
ATOM 687 C CA . ALA A 1 90 ? 9.388 5.802 -31.935 1.00 62.53 90 ALA A CA 1
ATOM 688 C C . ALA A 1 90 ? 8.133 5.675 -32.817 1.00 62.53 90 ALA A C 1
ATOM 690 O O . ALA A 1 90 ? 8.250 5.380 -34.004 1.00 62.53 90 ALA A O 1
ATOM 691 N N . GLY A 1 91 ? 6.943 5.959 -32.275 1.00 59.78 91 GLY A N 1
ATOM 692 C CA . GLY A 1 91 ? 5.696 6.012 -33.043 1.00 59.78 91 GLY A CA 1
ATOM 693 C C . GLY A 1 91 ? 5.690 7.130 -34.089 1.00 59.78 91 GLY A C 1
ATOM 694 O O . GLY A 1 91 ? 5.259 6.911 -35.220 1.00 59.78 91 GLY A O 1
ATOM 695 N N . MET A 1 92 ? 6.237 8.302 -33.751 1.00 64.38 92 MET A N 1
ATOM 696 C CA . MET A 1 92 ? 6.366 9.433 -34.675 1.00 64.38 92 MET A CA 1
ATOM 697 C C . MET A 1 92 ? 7.344 9.134 -35.824 1.00 64.38 92 MET A C 1
ATOM 699 O O . MET A 1 92 ? 7.054 9.460 -36.973 1.00 64.38 92 MET A O 1
ATOM 703 N N . LEU A 1 93 ? 8.461 8.452 -35.546 1.00 57.78 93 LEU A N 1
ATOM 704 C CA . LEU A 1 93 ? 9.385 7.962 -36.579 1.00 57.78 93 LEU A CA 1
ATOM 705 C C . LEU A 1 93 ? 8.776 6.829 -37.427 1.00 57.78 93 LEU A C 1
ATOM 707 O O . LEU A 1 93 ? 9.052 6.736 -38.624 1.00 57.78 93 LEU A O 1
ATOM 711 N N . GLY A 1 94 ? 7.913 5.999 -36.833 1.00 54.00 94 GLY A N 1
ATOM 712 C CA . GLY A 1 94 ? 7.174 4.943 -37.531 1.00 54.00 94 GLY A CA 1
ATOM 713 C C . GLY A 1 94 ? 6.173 5.472 -38.564 1.00 54.00 94 GLY A C 1
ATOM 714 O O . GLY A 1 94 ? 5.960 4.825 -39.585 1.00 54.00 94 GLY A O 1
ATOM 715 N N . GLY A 1 95 ? 5.623 6.675 -38.365 1.00 55.75 95 GLY A N 1
ATOM 716 C CA . GLY A 1 95 ? 4.757 7.339 -39.348 1.00 55.75 95 GLY A CA 1
ATOM 717 C C . GLY A 1 95 ? 5.475 7.793 -40.626 1.00 55.75 95 GLY A C 1
ATOM 718 O O . GLY A 1 95 ? 4.812 8.109 -41.609 1.00 55.75 95 GLY A O 1
ATOM 719 N N . LEU A 1 96 ? 6.813 7.814 -40.631 1.00 55.72 96 LEU A N 1
ATOM 720 C CA . LEU A 1 96 ? 7.630 8.302 -41.749 1.00 55.72 96 LEU A CA 1
ATOM 721 C C . LEU A 1 96 ? 8.259 7.189 -42.598 1.00 55.72 96 LEU A C 1
ATOM 723 O O . LEU A 1 96 ? 8.964 7.493 -43.555 1.00 55.72 96 LEU A O 1
ATOM 727 N N . SER A 1 97 ? 8.038 5.911 -42.278 1.00 50.75 97 SER A N 1
ATOM 728 C CA . SER A 1 97 ? 8.625 4.809 -43.050 1.00 50.75 97 SER A CA 1
ATOM 729 C C . SER A 1 97 ? 7.596 3.738 -43.394 1.00 50.75 97 SER A C 1
ATOM 731 O O . SER A 1 97 ? 7.133 2.971 -42.553 1.00 50.75 97 SER A O 1
ATOM 733 N N . GLU A 1 98 ? 7.256 3.668 -44.678 1.00 50.62 98 GLU A N 1
ATOM 734 C CA . GLU A 1 98 ? 6.521 2.559 -45.277 1.00 50.62 98 GLU A CA 1
ATOM 735 C C . GLU A 1 98 ? 7.379 1.285 -45.167 1.00 50.62 98 GLU A C 1
ATOM 737 O O . GLU A 1 98 ? 8.349 1.123 -45.900 1.00 50.62 98 GLU A O 1
ATOM 742 N N . GLY A 1 99 ? 7.087 0.388 -44.214 1.00 59.31 99 GLY A N 1
ATOM 743 C CA . GLY A 1 99 ? 7.822 -0.888 -44.138 1.00 59.31 99 GLY A CA 1
ATOM 744 C C . GLY A 1 99 ? 7.884 -1.634 -42.804 1.00 59.31 99 GLY A C 1
ATOM 745 O O . GLY A 1 99 ? 8.636 -2.599 -42.707 1.00 59.31 99 GL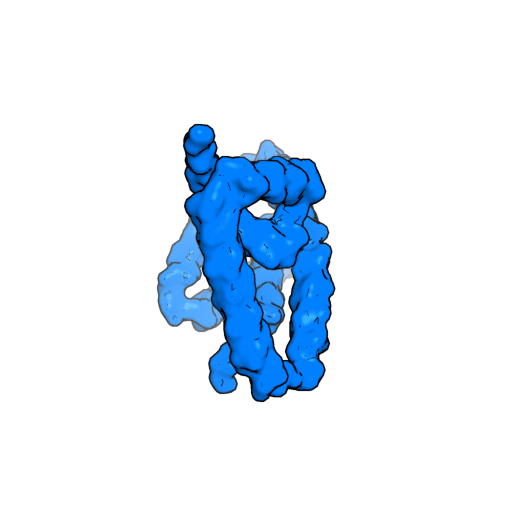Y A O 1
ATOM 746 N N . TRP A 1 100 ? 7.132 -1.251 -41.766 1.00 57.03 100 TRP A N 1
ATOM 747 C CA . TRP A 1 100 ? 7.264 -1.867 -40.428 1.00 57.03 100 TRP A CA 1
ATOM 748 C C . TRP A 1 100 ? 6.451 -3.145 -40.216 1.00 57.03 100 TRP A C 1
ATOM 750 O O . TRP A 1 100 ? 6.688 -3.872 -39.252 1.00 57.03 100 TRP A O 1
ATOM 760 N N . TRP A 1 101 ? 5.518 -3.458 -41.113 1.00 59.38 101 TRP A N 1
ATOM 761 C CA . TRP A 1 101 ? 4.675 -4.653 -41.002 1.00 59.38 101 TRP A CA 1
ATOM 762 C C . TRP A 1 101 ? 5.457 -5.977 -40.824 1.00 59.38 101 TRP A C 1
ATOM 764 O O . TRP A 1 101 ? 5.129 -6.737 -39.910 1.00 59.38 101 TRP A O 1
ATOM 774 N N . PRO A 1 102 ? 6.559 -6.233 -41.562 1.00 62.62 102 PRO A N 1
ATOM 775 C CA . PRO A 1 102 ? 7.369 -7.441 -41.374 1.00 62.62 102 PRO A CA 1
ATOM 776 C C . PRO A 1 102 ? 8.096 -7.470 -40.017 1.00 62.62 102 PRO A C 1
ATOM 778 O O . PRO A 1 102 ? 8.412 -8.537 -39.490 1.00 62.62 102 PRO A O 1
ATOM 781 N N . LEU A 1 103 ? 8.378 -6.299 -39.438 1.00 55.19 103 LEU A N 1
ATOM 782 C CA . LEU A 1 103 ? 9.014 -6.155 -38.128 1.00 55.19 103 LEU A CA 1
ATOM 783 C C . LEU A 1 103 ? 8.028 -6.461 -36.996 1.00 55.19 103 LEU A C 1
ATOM 785 O O . LEU A 1 103 ? 8.388 -7.176 -36.062 1.00 55.19 103 LEU A O 1
ATOM 789 N N . PHE A 1 104 ? 6.781 -5.995 -37.104 1.00 57.53 104 PHE A N 1
ATOM 790 C CA . PHE A 1 104 ? 5.721 -6.328 -36.148 1.00 57.53 104 PHE A CA 1
ATOM 791 C C . PHE A 1 104 ? 5.378 -7.820 -36.157 1.00 57.53 104 PHE A C 1
ATOM 793 O O . PHE A 1 104 ? 5.172 -8.394 -35.088 1.00 57.53 104 PHE A O 1
ATOM 800 N N . GLU A 1 105 ? 5.387 -8.480 -37.319 1.00 61.91 105 GLU A N 1
ATOM 801 C CA . GLU A 1 105 ? 5.210 -9.937 -37.383 1.00 61.91 105 GLU A CA 1
ATOM 802 C C . GLU A 1 105 ? 6.341 -10.693 -36.678 1.00 61.91 105 GLU A C 1
ATOM 804 O O . GLU A 1 105 ? 6.077 -11.615 -35.902 1.00 61.91 105 GLU A O 1
ATOM 809 N N . LYS A 1 106 ? 7.599 -10.273 -36.867 1.00 57.44 106 LYS A N 1
ATOM 810 C CA . LYS A 1 106 ? 8.736 -10.869 -36.148 1.00 57.44 106 LYS A CA 1
ATOM 811 C C . LYS A 1 106 ? 8.666 -10.605 -34.647 1.00 57.44 106 LYS A C 1
ATOM 813 O O . LYS A 1 106 ? 8.916 -11.517 -33.864 1.00 57.44 106 LYS A O 1
ATOM 818 N N . LEU A 1 107 ? 8.269 -9.400 -34.239 1.00 55.62 107 LEU A N 1
ATOM 819 C CA . LEU A 1 107 ? 8.088 -9.049 -32.833 1.00 55.62 107 LEU A CA 1
ATOM 820 C C . LEU A 1 107 ? 6.979 -9.884 -32.180 1.00 55.62 107 LEU A C 1
ATOM 822 O O . LEU A 1 107 ? 7.164 -10.392 -31.078 1.00 55.62 107 LEU A O 1
ATOM 826 N N . ARG A 1 108 ? 5.852 -10.079 -32.875 1.00 61.50 108 ARG A N 1
ATOM 827 C CA . ARG A 1 108 ? 4.745 -10.927 -32.416 1.00 61.50 108 ARG A CA 1
ATOM 828 C C . ARG A 1 108 ? 5.203 -12.367 -32.197 1.00 61.50 108 ARG A C 1
ATOM 830 O O . ARG A 1 108 ? 4.876 -12.944 -31.165 1.00 61.50 108 ARG A O 1
ATOM 837 N N . ASN A 1 109 ? 5.981 -12.923 -33.125 1.00 58.44 109 ASN A N 1
ATOM 838 C CA . ASN A 1 109 ? 6.495 -14.290 -33.011 1.00 58.44 109 ASN A CA 1
ATOM 839 C C . ASN A 1 109 ? 7.488 -14.432 -31.846 1.00 58.44 109 ASN A C 1
ATOM 841 O O . ASN A 1 109 ? 7.455 -15.433 -31.137 1.00 58.44 109 ASN A O 1
ATOM 845 N N . ILE A 1 110 ? 8.315 -13.410 -31.597 1.00 56.00 110 ILE A N 1
ATOM 846 C CA . ILE A 1 110 ? 9.188 -13.353 -30.418 1.00 56.00 110 ILE A CA 1
ATOM 847 C C . ILE A 1 110 ? 8.339 -13.299 -29.143 1.00 56.00 110 ILE A C 1
ATOM 849 O O . ILE A 1 110 ? 8.543 -14.110 -28.254 1.00 56.00 110 ILE A O 1
ATOM 853 N N . ILE A 1 111 ? 7.332 -12.427 -29.060 1.00 54.59 111 ILE A N 1
ATOM 854 C CA . ILE A 1 111 ? 6.452 -12.320 -27.881 1.00 54.59 111 ILE A CA 1
ATOM 855 C C . ILE A 1 111 ? 5.704 -13.636 -27.611 1.00 54.59 111 ILE A C 1
ATOM 857 O O . ILE A 1 111 ? 5.549 -14.020 -26.456 1.00 54.59 111 ILE A O 1
ATOM 861 N N . GLN A 1 112 ? 5.281 -14.357 -28.652 1.00 55.47 112 GLN A N 1
ATOM 862 C CA . GLN A 1 112 ? 4.646 -15.671 -28.506 1.00 55.47 112 GLN A CA 1
ATOM 863 C C . GLN A 1 112 ? 5.617 -16.755 -28.015 1.00 55.47 112 GLN A C 1
ATOM 865 O O . GLN A 1 112 ? 5.212 -17.610 -27.231 1.00 55.47 112 GLN A O 1
ATOM 870 N N . LEU A 1 113 ? 6.897 -16.692 -28.397 1.00 50.47 113 LEU A N 1
ATOM 871 C CA . LEU A 1 113 ? 7.939 -17.593 -27.888 1.00 50.47 113 LEU A CA 1
ATOM 872 C C . LEU A 1 113 ? 8.175 -17.427 -26.376 1.00 50.47 113 LEU A C 1
ATOM 874 O O . LEU A 1 113 ? 8.533 -18.378 -25.691 1.00 50.47 113 LEU A O 1
ATOM 878 N N . PHE A 1 114 ? 7.931 -16.230 -25.838 1.00 46.53 114 PHE A N 1
ATOM 879 C CA . PHE A 1 114 ? 8.137 -15.910 -24.422 1.00 46.53 114 PHE A CA 1
ATOM 880 C C . PHE A 1 114 ? 7.058 -16.495 -23.488 1.00 46.53 114 PHE A C 1
ATOM 882 O O . PHE A 1 114 ? 7.181 -16.369 -22.271 1.00 46.53 114 PHE A O 1
ATOM 889 N N . VAL A 1 115 ? 6.017 -17.145 -24.023 1.00 51.59 115 VAL A N 1
ATOM 890 C CA . VAL A 1 115 ? 4.894 -17.703 -23.244 1.00 51.59 115 VAL A CA 1
ATOM 891 C C . VAL A 1 115 ? 5.115 -19.184 -22.848 1.00 51.59 115 VAL A C 1
ATOM 893 O O . VAL A 1 115 ? 4.322 -19.735 -22.090 1.00 51.59 115 VAL A O 1
ATOM 896 N N . GLY A 1 116 ? 6.207 -19.836 -23.280 1.00 46.00 116 GLY A N 1
ATOM 897 C CA . GLY A 1 116 ? 6.525 -21.246 -22.973 1.00 46.00 116 GLY A CA 1
ATOM 898 C C . GLY A 1 116 ? 7.797 -21.447 -22.129 1.00 46.00 116 GLY A C 1
ATOM 899 O O . GLY A 1 116 ? 8.743 -20.673 -22.217 1.00 46.00 116 GLY A O 1
ATOM 900 N N . SER A 1 117 ? 7.836 -22.505 -21.314 1.00 48.19 117 SER A N 1
ATOM 901 C CA . SER A 1 117 ? 8.782 -22.750 -20.205 1.00 48.19 117 SER A CA 1
ATOM 902 C C . SER A 1 117 ? 10.268 -23.008 -20.544 1.00 48.19 117 SER A C 1
ATOM 904 O O . SER A 1 117 ? 11.049 -23.207 -19.618 1.00 48.19 117 SER A O 1
ATOM 906 N N . ASP A 1 118 ? 10.706 -22.936 -21.806 1.00 57.19 118 ASP A N 1
ATOM 907 C CA . ASP A 1 118 ? 12.117 -23.124 -22.233 1.00 57.19 118 ASP A CA 1
ATOM 908 C C . ASP A 1 118 ? 12.862 -21.792 -22.469 1.00 57.19 118 ASP A C 1
ATOM 910 O O . ASP A 1 118 ? 13.650 -21.599 -23.402 1.00 57.19 118 ASP A O 1
ATOM 914 N N . PHE A 1 119 ? 12.595 -20.840 -21.579 1.00 55.06 119 PHE A N 1
ATOM 915 C CA . PHE A 1 119 ? 12.840 -19.412 -21.764 1.00 55.06 119 PHE A CA 1
ATOM 916 C C . PHE A 1 119 ? 14.318 -19.027 -21.934 1.00 55.06 119 PHE A C 1
ATOM 918 O O . PHE A 1 119 ? 14.663 -18.215 -22.790 1.00 55.06 119 PHE A O 1
ATOM 925 N N . ALA A 1 120 ? 15.215 -19.593 -21.125 1.00 52.62 120 ALA A N 1
ATOM 926 C CA . ALA A 1 120 ? 16.604 -19.132 -21.069 1.00 52.62 120 ALA A CA 1
ATOM 927 C C . ALA A 1 120 ? 17.419 -19.548 -22.303 1.00 52.62 120 ALA A C 1
ATOM 929 O O . ALA A 1 120 ? 18.206 -18.757 -22.824 1.00 52.62 120 ALA A O 1
ATOM 930 N N . LEU A 1 121 ? 17.213 -20.774 -22.789 1.00 55.72 121 LEU A N 1
ATOM 931 C CA . LEU A 1 121 ? 17.995 -21.326 -23.892 1.00 55.72 121 LEU A CA 1
ATOM 932 C C . LEU A 1 121 ? 17.526 -20.765 -25.241 1.00 55.72 121 LEU A C 1
ATOM 934 O O . LEU A 1 121 ? 18.349 -20.369 -26.064 1.00 55.72 121 LEU A O 1
ATOM 938 N N . GLN A 1 122 ? 16.211 -20.636 -25.438 1.00 60.75 122 GLN A N 1
ATOM 939 C CA . GLN A 1 122 ? 15.647 -20.042 -26.655 1.00 60.75 122 GLN A CA 1
ATOM 940 C C . GLN A 1 122 ? 15.942 -18.542 -26.755 1.00 60.75 122 GLN A C 1
ATOM 942 O O . GLN A 1 122 ? 16.238 -18.039 -27.843 1.00 60.75 122 GLN A O 1
ATOM 947 N N . PHE A 1 123 ? 15.942 -17.831 -25.623 1.00 62.56 123 PHE A N 1
ATOM 948 C CA . PHE A 1 123 ? 16.365 -16.437 -25.574 1.00 62.56 123 PHE A CA 1
ATOM 949 C C . PHE A 1 123 ? 17.855 -16.280 -25.894 1.00 62.56 123 PHE A C 1
ATOM 951 O O . PHE A 1 123 ? 18.205 -15.433 -26.713 1.00 62.56 123 PHE A O 1
ATOM 958 N N . ALA A 1 124 ? 18.727 -17.110 -25.310 1.00 58.25 124 ALA A N 1
ATOM 959 C CA . ALA A 1 124 ? 20.164 -17.064 -25.580 1.00 58.25 124 ALA A CA 1
ATOM 960 C C . ALA A 1 124 ? 20.482 -17.314 -27.064 1.00 58.25 124 ALA A C 1
ATOM 962 O O . ALA A 1 124 ? 21.274 -16.577 -27.649 1.00 58.25 124 ALA A O 1
ATOM 963 N N . LEU A 1 125 ? 19.815 -18.288 -27.692 1.00 66.56 125 LEU A N 1
ATOM 964 C CA . LEU A 1 125 ? 19.966 -18.575 -29.122 1.00 66.56 125 LEU A CA 1
ATOM 965 C C . LEU A 1 125 ? 19.445 -17.430 -30.004 1.00 66.56 125 LEU A C 1
ATOM 967 O O . LEU A 1 125 ? 20.116 -17.030 -30.952 1.00 66.56 125 LEU A O 1
ATOM 971 N N . SER A 1 126 ? 18.287 -16.857 -29.665 1.00 66.25 126 SER A N 1
ATOM 972 C CA . SER A 1 126 ? 17.696 -15.744 -30.425 1.00 66.25 126 SER A CA 1
ATOM 973 C C . SER A 1 126 ? 18.513 -14.457 -30.294 1.00 66.25 126 SER A C 1
ATOM 975 O O . SER A 1 126 ? 18.682 -13.723 -31.264 1.00 66.25 126 SER A O 1
ATOM 977 N N . PHE A 1 127 ? 19.050 -14.186 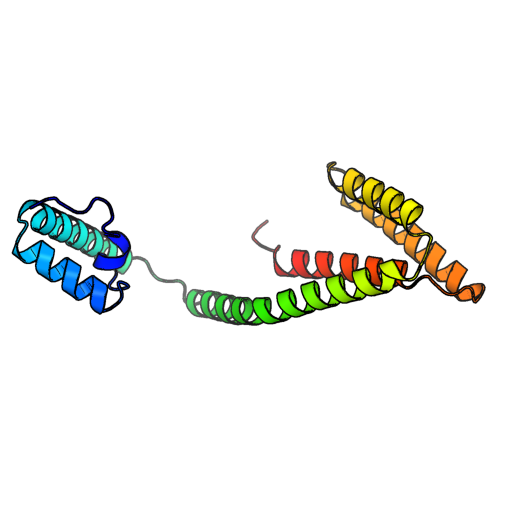-29.102 1.00 66.38 127 PHE A N 1
ATOM 978 C CA . PHE A 1 127 ? 19.940 -13.054 -28.857 1.00 66.38 127 PHE A CA 1
ATOM 979 C C . PHE A 1 127 ? 21.264 -13.220 -29.605 1.00 66.38 127 PHE A C 1
ATOM 981 O O . PHE A 1 127 ? 21.732 -12.273 -30.231 1.00 66.38 127 PHE A O 1
ATOM 988 N N . TYR A 1 128 ? 21.838 -14.424 -29.596 1.00 67.62 128 TYR A N 1
ATOM 989 C CA . TYR A 1 128 ? 23.058 -14.733 -30.335 1.00 67.62 128 TYR A CA 1
ATOM 990 C C . TYR A 1 128 ? 22.890 -14.521 -31.848 1.00 67.62 128 TYR A C 1
ATOM 992 O O . TYR A 1 128 ? 23.719 -13.854 -32.465 1.00 67.62 128 TYR A O 1
ATOM 1000 N N . ASP A 1 129 ? 21.788 -14.996 -32.435 1.00 74.44 129 ASP A N 1
ATOM 1001 C CA . ASP A 1 129 ? 21.475 -14.784 -33.857 1.00 74.44 129 ASP 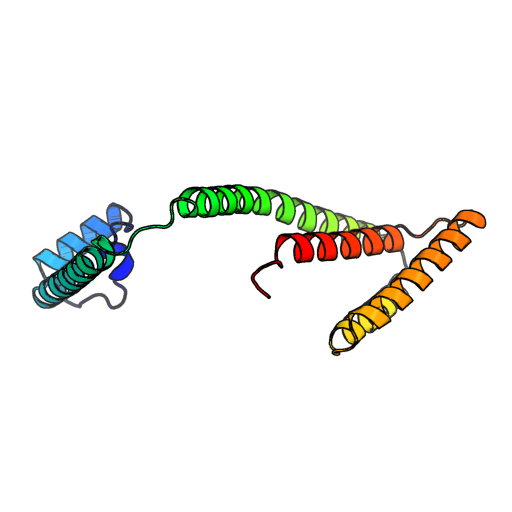A CA 1
ATOM 1002 C C . ASP A 1 129 ? 21.248 -13.294 -34.188 1.00 74.44 129 ASP A C 1
ATOM 1004 O O . ASP A 1 129 ? 21.695 -12.797 -35.223 1.00 74.44 129 ASP A O 1
ATOM 1008 N N . LEU A 1 130 ? 20.620 -12.540 -33.276 1.00 67.88 130 LEU A N 1
ATOM 1009 C CA . LEU A 1 130 ? 20.444 -11.091 -33.417 1.00 67.88 130 LEU A CA 1
ATOM 1010 C C . LEU A 1 130 ? 21.790 -10.350 -33.404 1.00 67.88 130 LEU A C 1
ATOM 1012 O O . LEU A 1 130 ? 22.016 -9.468 -34.229 1.00 67.88 130 LEU A O 1
ATOM 1016 N N . VAL A 1 131 ? 22.688 -10.716 -32.485 1.00 65.25 131 VAL A N 1
ATOM 1017 C CA . VAL A 1 131 ? 24.032 -10.132 -32.372 1.00 65.25 131 VAL A CA 1
ATOM 1018 C C . VAL A 1 131 ? 24.875 -10.464 -33.600 1.00 65.25 131 VAL A C 1
ATOM 1020 O O . VAL A 1 131 ? 25.557 -9.580 -34.112 1.00 65.25 131 VAL A O 1
ATOM 1023 N N . LEU A 1 132 ? 24.795 -11.691 -34.120 1.00 69.38 132 LEU A N 1
ATOM 1024 C CA . LEU A 1 132 ? 25.479 -12.072 -35.357 1.00 69.38 132 LEU A CA 1
ATOM 1025 C C . LEU A 1 132 ? 24.992 -11.251 -36.552 1.00 69.38 132 LEU A C 1
ATOM 1027 O O . LEU A 1 132 ? 25.811 -10.700 -37.279 1.00 69.38 132 LEU A O 1
ATOM 1031 N N . LYS A 1 133 ? 23.676 -11.088 -36.718 1.00 69.00 133 LYS A N 1
ATOM 1032 C CA . LYS A 1 133 ? 23.100 -10.276 -37.804 1.00 69.00 133 LYS A CA 1
ATOM 1033 C C . LYS A 1 133 ? 23.436 -8.794 -37.678 1.00 69.00 133 LYS A C 1
ATOM 1035 O O . LYS A 1 133 ? 23.634 -8.126 -38.686 1.00 69.00 133 LYS A O 1
ATOM 1040 N N . LEU A 1 134 ? 23.528 -8.286 -36.450 1.00 61.06 134 LEU A N 1
ATOM 1041 C CA . LEU A 1 134 ? 23.997 -6.928 -36.179 1.00 61.06 134 LEU A CA 1
ATOM 1042 C C . LEU A 1 134 ? 25.482 -6.760 -36.508 1.00 61.06 134 LEU A C 1
ATOM 1044 O O . LEU A 1 134 ? 25.863 -5.747 -37.087 1.00 61.06 134 LEU A O 1
ATOM 1048 N N . SER A 1 135 ? 26.306 -7.749 -36.164 1.00 65.69 135 SER A N 1
ATOM 1049 C CA . SER A 1 135 ? 27.731 -7.766 -36.490 1.00 65.69 135 SER A CA 1
ATOM 1050 C C . SER A 1 135 ? 27.959 -7.819 -38.001 1.00 65.69 135 SER A C 1
ATOM 1052 O O . SER A 1 135 ? 28.820 -7.107 -38.509 1.00 65.69 135 SER A O 1
ATOM 1054 N N . ASP A 1 136 ? 27.185 -8.634 -38.716 1.00 70.00 136 ASP A N 1
ATOM 1055 C CA . ASP A 1 136 ? 27.288 -8.784 -40.169 1.00 70.00 136 ASP A CA 1
ATOM 1056 C C . ASP A 1 136 ? 26.827 -7.505 -40.892 1.00 70.00 136 ASP A C 1
ATOM 1058 O O . ASP A 1 136 ? 27.553 -6.960 -41.719 1.00 70.00 136 ASP A O 1
ATOM 1062 N N . ALA A 1 137 ? 25.700 -6.919 -40.469 1.00 64.12 137 ALA A N 1
ATOM 1063 C CA . ALA A 1 137 ? 25.216 -5.637 -40.994 1.00 64.12 137 ALA A CA 1
ATOM 1064 C C . ALA A 1 137 ? 26.173 -4.462 -40.705 1.00 64.12 137 ALA A C 1
ATOM 1066 O O . ALA A 1 137 ? 26.333 -3.559 -41.527 1.00 64.12 137 ALA A O 1
ATOM 1067 N N . ALA A 1 138 ? 26.847 -4.470 -39.548 1.00 60.72 138 ALA A N 1
ATOM 1068 C CA . ALA A 1 138 ? 27.870 -3.477 -39.225 1.00 60.72 138 ALA A CA 1
ATOM 1069 C C . ALA A 1 138 ? 29.113 -3.610 -40.124 1.00 60.72 138 ALA A C 1
ATOM 1071 O O . ALA A 1 138 ? 29.728 -2.601 -40.476 1.00 60.72 138 ALA A O 1
ATOM 1072 N N . MET A 1 139 ? 29.468 -4.835 -40.522 1.00 68.94 139 MET A N 1
ATOM 1073 C CA . MET A 1 139 ? 30.578 -5.111 -41.439 1.00 68.94 139 MET A CA 1
ATOM 1074 C C . MET A 1 139 ? 30.245 -4.711 -42.884 1.00 68.94 139 MET A C 1
ATOM 1076 O O . MET A 1 139 ? 31.120 -4.197 -43.584 1.00 68.94 139 MET A O 1
ATOM 1080 N N . THR A 1 140 ? 28.994 -4.869 -43.331 1.00 77.19 140 THR A N 1
ATOM 1081 C CA . THR A 1 140 ? 28.573 -4.521 -44.702 1.00 77.19 140 THR A CA 1
ATOM 1082 C C . THR A 1 140 ? 28.280 -3.033 -44.921 1.00 77.19 140 THR A C 1
ATOM 1084 O O . THR A 1 140 ? 28.025 -2.633 -46.054 1.00 77.19 140 THR A O 1
ATOM 1087 N N . ARG A 1 141 ? 28.386 -2.183 -43.883 1.00 59.91 141 ARG A N 1
ATOM 1088 C CA . ARG A 1 141 ? 28.006 -0.749 -43.900 1.00 59.91 141 ARG A CA 1
ATOM 1089 C C . ARG A 1 141 ? 26.548 -0.493 -44.296 1.00 59.91 141 ARG A C 1
ATOM 1091 O O . ARG A 1 141 ? 26.208 0.632 -44.669 1.00 59.91 141 ARG A O 1
ATOM 1098 N N . ASP A 1 142 ? 25.683 -1.490 -44.168 1.00 59.22 142 ASP A N 1
ATOM 1099 C CA . ASP A 1 142 ? 24.255 -1.249 -44.293 1.00 59.22 142 ASP A CA 1
ATOM 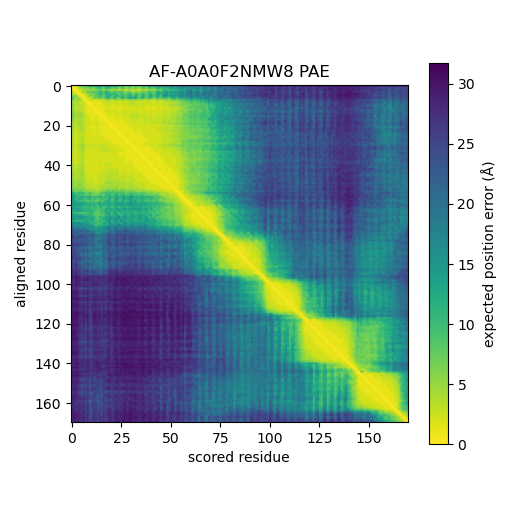1100 C C . ASP A 1 142 ? 23.765 -0.500 -43.048 1.00 59.22 142 ASP A C 1
ATOM 1102 O O . ASP A 1 142 ? 24.230 -0.772 -41.934 1.00 59.22 142 ASP A O 1
ATOM 1106 N N . PRO A 1 143 ? 22.852 0.477 -43.195 1.00 57.34 143 PRO A N 1
ATOM 1107 C CA . PRO A 1 143 ? 22.317 1.203 -42.059 1.00 57.34 143 PRO A CA 1
ATOM 1108 C C . PRO A 1 143 ? 21.569 0.213 -41.170 1.00 57.34 143 PRO A C 1
ATOM 1110 O O . PRO A 1 143 ? 20.441 -0.189 -41.460 1.00 57.34 143 PRO A O 1
ATOM 1113 N N . VAL A 1 144 ? 22.216 -0.195 -40.079 1.00 56.75 144 VAL A N 1
ATOM 1114 C CA . VAL A 1 144 ? 21.601 -1.012 -39.038 1.00 56.75 144 VAL A CA 1
ATOM 1115 C C . VAL A 1 144 ? 20.323 -0.303 -38.617 1.00 56.75 144 VAL A C 1
ATOM 1117 O O . VAL A 1 144 ? 20.368 0.830 -38.132 1.00 56.75 144 VAL A O 1
ATOM 1120 N N . SER A 1 145 ? 19.177 -0.943 -38.865 1.00 61.56 145 SER A N 1
ATOM 1121 C CA . SER A 1 145 ? 17.899 -0.268 -38.687 1.00 61.56 145 SER A CA 1
ATOM 1122 C C . SER A 1 145 ? 17.766 0.159 -37.218 1.00 61.56 145 SER A C 1
ATOM 1124 O O . SER A 1 145 ? 17.964 -0.662 -36.316 1.00 61.56 145 SER A O 1
ATOM 1126 N N . PRO A 1 146 ? 17.441 1.432 -36.934 1.00 57.94 146 PRO A N 1
ATOM 1127 C CA . PRO A 1 146 ? 17.328 1.935 -35.565 1.00 57.94 146 PRO A CA 1
ATOM 1128 C C . PRO A 1 146 ? 16.373 1.096 -34.697 1.00 57.94 146 PRO A C 1
ATOM 1130 O O . PRO A 1 146 ? 16.541 1.013 -33.483 1.00 57.94 146 PRO A O 1
ATOM 1133 N N . ALA A 1 147 ? 15.429 0.389 -35.324 1.00 55.75 147 ALA A N 1
ATOM 1134 C CA . ALA A 1 147 ? 14.541 -0.575 -34.687 1.00 55.75 147 ALA A CA 1
ATOM 1135 C C . ALA A 1 147 ? 15.273 -1.733 -33.974 1.00 55.75 147 ALA A C 1
ATOM 1137 O O . ALA A 1 147 ? 14.852 -2.136 -32.890 1.00 55.75 147 ALA A O 1
ATOM 1138 N N . LEU A 1 148 ? 16.373 -2.257 -34.530 1.00 60.66 148 LEU A N 1
ATOM 1139 C CA . LEU A 1 148 ? 17.153 -3.333 -33.901 1.00 60.66 148 LEU A CA 1
ATOM 1140 C C . LEU A 1 148 ? 17.920 -2.844 -32.669 1.00 60.66 148 LEU A C 1
ATOM 1142 O O . LEU A 1 148 ? 17.988 -3.555 -31.668 1.00 60.66 148 LEU A O 1
ATOM 1146 N N . ALA A 1 149 ? 18.438 -1.615 -32.712 1.00 61.66 149 ALA A N 1
ATOM 1147 C CA . ALA A 1 149 ? 19.068 -0.985 -31.555 1.00 61.66 149 ALA A CA 1
ATOM 1148 C C . ALA A 1 149 ? 18.046 -0.742 -30.433 1.00 61.66 149 ALA A C 1
ATOM 1150 O O . ALA A 1 149 ? 18.316 -1.052 -29.273 1.00 61.66 149 ALA A O 1
ATOM 1151 N N . VAL A 1 150 ? 16.842 -0.272 -30.777 1.00 66.00 150 VAL A N 1
ATOM 1152 C CA . VAL A 1 150 ? 15.738 -0.104 -29.818 1.00 66.00 150 VAL A CA 1
ATOM 1153 C C . VAL A 1 150 ? 15.337 -1.446 -29.204 1.00 66.00 150 VAL A C 1
ATOM 1155 O O . VAL A 1 150 ? 15.184 -1.536 -27.988 1.00 66.00 150 VAL A O 1
ATOM 1158 N N . LEU A 1 151 ? 15.245 -2.510 -30.005 1.00 67.69 151 LEU A N 1
ATOM 1159 C CA . LEU A 1 151 ? 14.939 -3.851 -29.506 1.00 67.69 151 LEU A CA 1
ATOM 1160 C C . LEU A 1 151 ? 16.013 -4.383 -28.557 1.00 67.69 151 LEU A C 1
ATOM 1162 O O . LEU A 1 151 ? 15.675 -4.894 -27.489 1.00 67.69 151 LEU A O 1
ATOM 1166 N N . ALA A 1 152 ? 17.292 -4.208 -28.891 1.00 68.00 152 ALA A N 1
ATOM 1167 C CA . ALA A 1 152 ? 18.395 -4.581 -28.012 1.00 68.00 152 ALA A CA 1
ATOM 1168 C C . ALA A 1 152 ? 18.343 -3.813 -26.679 1.00 68.00 152 ALA A C 1
ATOM 1170 O O . ALA A 1 152 ? 18.504 -4.417 -25.619 1.00 68.00 152 ALA A O 1
ATOM 1171 N N . VAL A 1 153 ? 18.040 -2.510 -26.708 1.00 71.06 153 VAL A N 1
ATOM 1172 C CA . VAL A 1 153 ? 17.894 -1.678 -25.502 1.00 71.06 153 VAL A CA 1
ATOM 1173 C C . VAL A 1 153 ? 16.700 -2.119 -24.653 1.00 71.06 153 VAL A C 1
ATOM 1175 O O . VAL A 1 153 ? 16.843 -2.270 -23.440 1.00 71.06 153 VAL A O 1
ATOM 1178 N N . CYS A 1 154 ? 15.541 -2.385 -25.260 1.00 71.94 154 CYS A N 1
ATOM 1179 C CA . CYS A 1 154 ? 14.360 -2.872 -24.541 1.00 71.94 154 CYS A CA 1
ATOM 1180 C C . CYS A 1 154 ? 14.617 -4.226 -23.866 1.00 71.94 154 CYS A C 1
ATOM 1182 O O . CYS A 1 154 ? 14.212 -4.430 -22.721 1.00 71.94 154 CYS A O 1
ATOM 1184 N N . VAL A 1 155 ? 15.321 -5.129 -24.548 1.00 71.38 155 VAL A N 1
ATOM 1185 C CA . VAL A 1 155 ? 15.693 -6.448 -24.025 1.00 71.38 155 VAL A CA 1
ATOM 1186 C C . VAL A 1 155 ? 16.734 -6.344 -22.901 1.00 71.38 155 VAL A C 1
ATOM 1188 O O . VAL A 1 155 ? 16.615 -7.020 -21.880 1.00 71.38 155 VAL A O 1
ATOM 1191 N N . LEU A 1 156 ? 17.732 -5.468 -23.032 1.00 69.06 156 LEU A N 1
ATOM 1192 C CA . LEU A 1 156 ? 18.716 -5.229 -21.972 1.00 69.06 156 LEU A CA 1
ATOM 1193 C C . LEU A 1 156 ? 18.054 -4.618 -20.724 1.00 69.06 156 LEU A C 1
ATOM 1195 O O . LEU A 1 156 ? 18.392 -4.957 -19.588 1.00 69.06 156 LEU A O 1
ATOM 1199 N N . TRP A 1 157 ? 17.074 -3.737 -20.932 1.00 68.12 157 TRP A N 1
ATOM 1200 C CA . TRP A 1 157 ? 16.328 -3.071 -19.869 1.00 68.12 157 TRP A CA 1
ATOM 1201 C C . TRP A 1 157 ? 15.459 -4.036 -19.053 1.00 68.12 157 TRP A C 1
ATOM 1203 O O . TRP A 1 157 ? 15.458 -3.976 -17.820 1.00 68.12 157 TRP A O 1
ATOM 1213 N N . THR A 1 158 ? 14.741 -4.955 -19.705 1.00 68.19 158 THR A N 1
ATOM 1214 C CA . THR A 1 158 ? 13.926 -5.964 -19.005 1.00 68.19 158 THR A CA 1
ATOM 1215 C C . THR A 1 158 ? 14.790 -6.906 -18.165 1.00 68.19 158 THR A C 1
ATOM 1217 O O . THR A 1 158 ? 14.427 -7.199 -17.024 1.00 68.19 158 THR A O 1
ATOM 1220 N N . GLN A 1 159 ? 15.971 -7.287 -18.660 1.00 67.19 159 GLN A N 1
ATOM 1221 C CA . GLN A 1 159 ? 16.962 -8.075 -17.915 1.00 67.19 159 GLN A CA 1
ATOM 1222 C C . GLN A 1 159 ? 17.477 -7.340 -16.666 1.00 67.19 159 GLN A C 1
ATOM 1224 O O . GLN A 1 159 ? 17.488 -7.900 -15.568 1.00 67.19 159 GLN A O 1
ATOM 1229 N N . LEU A 1 160 ? 17.818 -6.053 -16.792 1.00 63.12 160 LEU A N 1
ATOM 1230 C CA . LEU A 1 160 ? 18.226 -5.204 -15.664 1.00 63.12 160 LEU A CA 1
ATOM 1231 C C . LEU A 1 160 ? 17.131 -5.082 -14.594 1.00 63.12 160 LEU A C 1
ATOM 1233 O O . LEU A 1 160 ? 17.423 -5.096 -13.395 1.00 63.12 160 LEU A O 1
ATOM 1237 N N . LYS A 1 161 ? 15.864 -4.988 -15.010 1.00 64.12 161 LYS A N 1
ATOM 1238 C CA . LYS A 1 161 ? 14.724 -4.925 -14.087 1.00 64.12 161 LYS A CA 1
ATOM 1239 C C . LYS A 1 161 ? 14.522 -6.250 -13.345 1.00 64.12 161 LYS A C 1
ATOM 1241 O O . LYS A 1 161 ? 14.286 -6.228 -12.139 1.00 64.12 161 LYS A O 1
ATOM 1246 N N . LEU A 1 162 ? 14.661 -7.385 -14.033 1.00 60.78 162 LEU A N 1
ATOM 1247 C CA . LEU A 1 162 ? 14.546 -8.718 -13.433 1.00 60.78 162 LEU A CA 1
ATOM 1248 C C . LEU A 1 162 ? 15.664 -8.986 -12.417 1.00 60.78 162 LEU A C 1
ATOM 1250 O O . LEU A 1 162 ? 15.379 -9.428 -11.307 1.00 60.78 162 LEU A O 1
ATOM 1254 N N . GLN A 1 163 ? 16.912 -8.622 -12.725 1.00 60.47 163 GLN A N 1
ATOM 1255 C CA . GLN A 1 163 ? 18.023 -8.764 -11.775 1.00 60.47 163 GLN A CA 1
ATOM 1256 C C . GLN A 1 163 ? 17.874 -7.871 -10.534 1.00 60.47 163 GLN A C 1
ATOM 1258 O O . GLN A 1 163 ? 18.262 -8.270 -9.438 1.00 60.47 163 GLN A O 1
ATOM 1263 N N . ARG A 1 164 ? 17.282 -6.677 -10.673 1.00 55.06 164 ARG A N 1
ATOM 1264 C CA . ARG A 1 164 ? 16.992 -5.792 -9.531 1.00 55.06 164 ARG A CA 1
ATOM 1265 C C . ARG A 1 164 ? 15.773 -6.232 -8.712 1.00 55.06 164 ARG A C 1
ATOM 1267 O O . ARG A 1 164 ? 15.669 -5.834 -7.555 1.00 55.06 164 ARG A O 1
ATOM 1274 N N . GLY A 1 165 ? 14.875 -7.029 -9.293 1.00 50.66 165 GLY A N 1
ATOM 1275 C CA . GLY A 1 165 ? 13.660 -7.531 -8.645 1.00 50.66 165 GLY A CA 1
ATOM 1276 C C . GLY A 1 165 ? 13.752 -8.951 -8.071 1.00 50.66 165 GLY A C 1
ATOM 1277 O O . GLY A 1 165 ? 12.885 -9.322 -7.289 1.00 50.66 165 GLY A O 1
ATOM 1278 N N . GLY A 1 166 ? 14.773 -9.741 -8.423 1.00 44.09 166 GLY A N 1
ATOM 1279 C CA . GLY A 1 166 ? 14.793 -11.187 -8.172 1.00 44.09 166 GLY A CA 1
ATOM 1280 C C . GLY A 1 166 ? 16.079 -11.723 -7.545 1.00 44.09 166 GLY A C 1
ATOM 1281 O O . GLY A 1 166 ? 16.839 -12.430 -8.196 1.00 44.09 166 GLY A O 1
ATOM 1282 N N . ARG A 1 167 ? 16.283 -11.450 -6.254 1.00 44.78 167 ARG A N 1
ATOM 1283 C CA . ARG A 1 167 ? 16.910 -12.395 -5.308 1.00 44.78 167 ARG A CA 1
ATOM 1284 C C . ARG A 1 167 ? 16.165 -12.320 -3.980 1.00 44.78 167 ARG A C 1
ATOM 1286 O O . ARG A 1 167 ? 16.680 -11.867 -2.966 1.00 44.78 167 ARG A O 1
ATOM 1293 N N . THR A 1 168 ? 14.907 -12.733 -4.013 1.00 49.16 168 THR A N 1
ATOM 1294 C CA . THR A 1 168 ? 14.225 -13.257 -2.833 1.00 49.16 168 THR A CA 1
ATOM 1295 C C . THR A 1 168 ? 14.318 -14.777 -2.915 1.00 49.16 168 THR A C 1
ATOM 1297 O O . THR A 1 168 ? 13.614 -15.376 -3.716 1.00 49.16 168 THR A O 1
ATOM 1300 N N . TYR A 1 169 ? 15.230 -15.336 -2.120 1.00 37.59 169 TYR A N 1
ATOM 1301 C CA . TYR A 1 169 ? 15.239 -16.706 -1.594 1.00 37.59 169 TYR A CA 1
ATOM 1302 C C . TYR A 1 169 ? 15.080 -17.876 -2.586 1.00 37.59 169 TYR A C 1
ATOM 1304 O O . TYR A 1 169 ? 13.970 -18.282 -2.918 1.00 37.59 169 TYR A O 1
ATOM 1312 N N . VAL A 1 170 ? 16.218 -18.486 -2.936 1.00 35.34 170 VAL A N 1
ATOM 1313 C CA . VAL A 1 170 ? 16.480 -19.917 -2.682 1.00 35.34 170 VAL A CA 1
ATOM 1314 C C . VAL A 1 170 ? 17.804 -19.987 -1.935 1.00 35.34 170 VAL A C 1
ATOM 1316 O O . VAL A 1 170 ? 18.716 -19.226 -2.338 1.00 35.34 170 VAL A O 1
#

Radius of gyration: 27.64 Å; Cα contacts (8 Å, |Δi|>4): 26; chains: 1; bounding box: 61×41×67 Å

Mean predicted aligned error: 17.14 Å

Secondary structure (DSSP, 8-state):
-PPPTT--HHHHHTT-S-HHHHHHHHHHHHH-HHHHHHHHHHHHHHHHHHHHHHTSPPPTTHHHHHHHHHHHHHHHHHHHHHHHHHHHHHHHHHTT-TT-HHHHHHHHHHHHHTTSS-HHHHHHHHHHHHHHHHHHHHHTT----HHHHHHHHHHHHHHHHHHHH--S--